Protein AF-A0A562LMH5-F1 (afdb_monomer_lite)

pLDDT: mean 91.57, std 7.4, range [56.12, 97.62]

Sequence (126 aa):
MFEGIKKRWAEARAIEANKEVVDVLQRFNRMDALDQQLVTRAFEAMTSEIPDSLSNSEKAEMAKGIMKAARAAFSTRGDNLMAHTSRVSAFGGALVSLYLECQTLPGEQAIRTVALIDDWKRRTVG

Structure (mmCIF, N/CA/C/O backbone):
data_AF-A0A562LMH5-F1
#
_entry.id   AF-A0A562LMH5-F1
#
loop_
_atom_site.group_PDB
_atom_site.id
_atom_site.type_symbol
_atom_site.label_atom_id
_atom_site.label_alt_id
_atom_site.label_comp_id
_atom_site.label_asym_id
_atom_site.label_entity_id
_atom_site.label_seq_id
_atom_site.pdbx_PDB_ins_code
_atom_site.Cartn_x
_atom_site.Cartn_y
_atom_site.Cartn_z
_atom_site.occupancy
_atom_site.B_iso_or_equiv
_atom_site.auth_seq_id
_atom_site.auth_comp_id
_atom_site.auth_asym_id
_atom_site.auth_atom_id
_atom_site.pdbx_PDB_model_num
ATOM 1 N N . MET A 1 1 ? 21.154 -9.916 -22.399 1.00 57.94 1 MET A N 1
ATOM 2 C CA . MET A 1 1 ? 20.877 -11.016 -21.441 1.00 57.94 1 MET A CA 1
ATOM 3 C C . MET A 1 1 ? 20.376 -10.504 -20.084 1.00 57.94 1 MET A C 1
ATOM 5 O O . MET A 1 1 ? 19.395 -11.037 -19.586 1.00 57.94 1 MET A O 1
ATOM 9 N N . PHE A 1 2 ? 20.962 -9.437 -19.522 1.00 62.69 2 PHE A N 1
ATOM 10 C CA . PHE A 1 2 ? 20.542 -8.848 -18.236 1.00 62.69 2 PHE A CA 1
ATOM 11 C C . PHE A 1 2 ? 19.128 -8.237 -18.216 1.00 62.69 2 PHE A C 1
ATOM 13 O O . PHE A 1 2 ? 18.443 -8.339 -17.202 1.00 62.69 2 PHE A O 1
ATOM 20 N N . GLU A 1 3 ? 18.651 -7.653 -19.319 1.00 68.69 3 GLU A N 1
ATOM 21 C CA . GLU A 1 3 ? 17.308 -7.045 -19.355 1.00 68.69 3 GLU A CA 1
ATOM 22 C C . GLU A 1 3 ? 16.170 -8.063 -19.241 1.00 68.69 3 GLU A C 1
ATOM 24 O O . GLU A 1 3 ? 15.191 -7.818 -18.542 1.00 68.69 3 GLU A O 1
ATOM 29 N N . GLY A 1 4 ? 16.320 -9.243 -19.850 1.00 75.00 4 GLY A N 1
ATOM 30 C CA . GLY A 1 4 ? 15.328 -10.315 -19.738 1.00 75.00 4 GLY A CA 1
ATOM 31 C C . GLY A 1 4 ? 15.189 -10.837 -18.305 1.00 75.00 4 GLY A C 1
ATOM 32 O O . GLY A 1 4 ? 14.086 -11.149 -17.869 1.00 75.00 4 GLY A O 1
ATOM 33 N N . ILE A 1 5 ? 16.290 -10.876 -17.548 1.00 79.88 5 ILE A N 1
ATOM 34 C CA . ILE A 1 5 ? 16.285 -11.277 -16.134 1.00 79.88 5 ILE A CA 1
ATOM 35 C C . ILE A 1 5 ? 15.619 -10.195 -15.279 1.00 79.88 5 ILE A C 1
ATOM 37 O O . ILE A 1 5 ? 14.737 -10.515 -14.486 1.00 79.88 5 ILE A O 1
ATOM 41 N N . LYS A 1 6 ? 15.970 -8.917 -15.485 1.00 80.12 6 LYS A N 1
ATOM 42 C CA . LYS A 1 6 ? 15.346 -7.785 -14.776 1.00 80.12 6 LYS A CA 1
ATOM 43 C C . LYS A 1 6 ? 13.840 -7.711 -15.026 1.00 80.12 6 LYS A C 1
ATOM 45 O O . LYS A 1 6 ? 13.078 -7.561 -14.079 1.00 80.12 6 LYS A O 1
ATOM 50 N N . LYS A 1 7 ? 13.407 -7.890 -16.277 1.00 83.06 7 LYS A N 1
ATOM 51 C CA . LYS A 1 7 ? 11.986 -7.907 -16.647 1.00 83.06 7 LYS A CA 1
ATOM 52 C C . LYS A 1 7 ? 11.235 -9.061 -15.979 1.00 83.06 7 LYS A C 1
ATOM 54 O O . LYS A 1 7 ? 10.163 -8.851 -15.430 1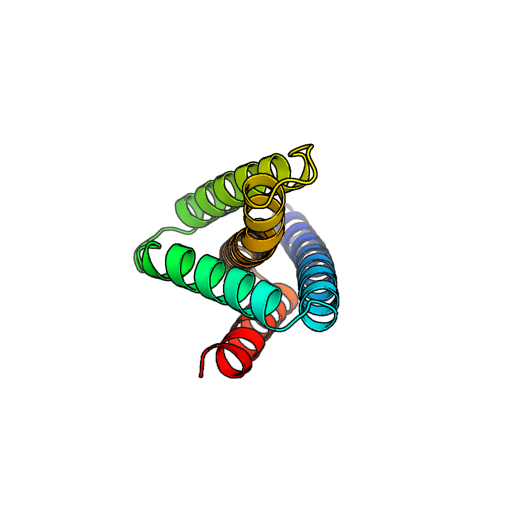.00 83.06 7 LYS A O 1
ATOM 59 N N . ARG A 1 8 ? 11.806 -10.272 -15.981 1.00 86.81 8 ARG A N 1
ATOM 60 C CA . ARG A 1 8 ? 11.199 -11.438 -15.313 1.00 86.81 8 ARG A CA 1
ATOM 61 C C . ARG A 1 8 ? 11.122 -11.270 -13.799 1.00 86.81 8 ARG A C 1
ATOM 63 O O . ARG A 1 8 ? 10.139 -11.690 -13.203 1.00 86.81 8 ARG A O 1
ATOM 70 N N . TRP A 1 9 ? 12.142 -10.668 -13.191 1.00 90.81 9 TRP A N 1
ATOM 71 C CA . TRP A 1 9 ? 12.139 -10.361 -11.764 1.00 90.81 9 TRP A CA 1
ATOM 72 C C . TRP A 1 9 ? 11.063 -9.328 -11.412 1.00 90.81 9 TRP A C 1
ATOM 74 O O . TRP A 1 9 ? 10.290 -9.561 -10.488 1.00 90.81 9 TRP A O 1
ATOM 84 N N . ALA A 1 10 ? 10.968 -8.239 -12.181 1.00 90.00 10 ALA A N 1
ATOM 85 C CA . ALA A 1 10 ? 9.962 -7.200 -11.968 1.00 90.00 10 ALA A CA 1
ATOM 86 C C . ALA A 1 10 ? 8.537 -7.760 -12.082 1.00 90.00 10 ALA A C 1
ATOM 88 O O . ALA A 1 10 ? 7.705 -7.503 -11.217 1.00 90.00 10 ALA A O 1
ATOM 89 N N . GLU A 1 11 ? 8.286 -8.600 -13.089 1.00 91.69 11 GLU A N 1
ATOM 90 C CA . GLU A 1 11 ? 6.994 -9.265 -13.262 1.00 91.69 11 GLU A CA 1
ATOM 91 C C . GLU A 1 11 ? 6.677 -10.207 -12.089 1.00 91.69 11 GLU A C 1
ATOM 93 O O . GLU A 1 11 ? 5.578 -10.175 -11.539 1.00 91.69 11 GLU A O 1
ATOM 98 N N . ALA A 1 12 ? 7.648 -11.014 -11.645 1.00 93.50 12 ALA A N 1
ATOM 99 C CA . ALA A 1 12 ? 7.465 -11.900 -10.496 1.00 93.50 12 ALA A CA 1
ATOM 100 C C . ALA A 1 12 ? 7.152 -11.120 -9.209 1.00 93.50 12 ALA A C 1
ATOM 102 O O . ALA A 1 12 ? 6.246 -11.507 -8.468 1.00 93.50 12 ALA A O 1
ATOM 103 N N . ARG A 1 13 ? 7.850 -10.001 -8.969 1.00 95.38 13 ARG A N 1
ATOM 104 C CA . ARG A 1 13 ? 7.578 -9.129 -7.821 1.00 95.38 13 ARG A CA 1
ATOM 105 C C . ARG A 1 13 ? 6.197 -8.481 -7.920 1.00 95.38 13 ARG A C 1
ATOM 107 O O . ARG A 1 13 ? 5.485 -8.443 -6.924 1.00 95.38 13 ARG A O 1
ATOM 114 N N . ALA A 1 14 ? 5.778 -8.044 -9.106 1.00 93.69 14 ALA A N 1
ATOM 115 C CA . ALA A 1 14 ? 4.447 -7.478 -9.316 1.00 93.69 14 ALA A CA 1
ATOM 116 C C . ALA A 1 14 ? 3.320 -8.498 -9.058 1.00 93.69 14 ALA A C 1
ATOM 118 O O . ALA A 1 14 ? 2.280 -8.148 -8.500 1.00 93.69 14 ALA A O 1
ATOM 119 N N . ILE A 1 15 ? 3.524 -9.771 -9.413 1.00 95.31 15 ILE A N 1
ATOM 120 C CA . ILE A 1 15 ? 2.585 -10.859 -9.089 1.00 95.31 15 ILE A CA 1
ATOM 121 C C . ILE A 1 15 ? 2.478 -11.058 -7.573 1.00 95.31 15 ILE A C 1
ATOM 123 O O . ILE A 1 15 ? 1.383 -11.264 -7.052 1.00 95.31 15 ILE A O 1
ATOM 127 N N . GLU A 1 16 ? 3.599 -11.023 -6.859 1.00 96.62 16 GLU A N 1
ATOM 128 C CA . GLU A 1 16 ? 3.610 -11.143 -5.401 1.00 96.62 16 GLU A CA 1
ATOM 129 C C . GLU A 1 16 ? 2.931 -9.942 -4.731 1.00 96.62 16 GLU A C 1
ATOM 131 O O . GLU A 1 16 ? 2.023 -10.138 -3.925 1.00 96.62 16 GLU A O 1
ATOM 136 N N . ALA A 1 17 ? 3.271 -8.719 -5.146 1.00 95.50 17 ALA A N 1
ATOM 137 C CA . ALA A 1 17 ? 2.641 -7.499 -4.655 1.00 95.50 17 ALA A CA 1
ATOM 138 C C . ALA A 1 17 ? 1.120 -7.525 -4.865 1.00 95.50 17 ALA A C 1
ATOM 140 O O . ALA A 1 17 ? 0.365 -7.152 -3.972 1.00 95.50 17 ALA A O 1
ATOM 141 N N . ASN A 1 18 ? 0.644 -8.048 -6.000 1.00 96.50 18 ASN A N 1
ATOM 142 C CA . ASN A 1 18 ? -0.787 -8.225 -6.231 1.00 96.50 18 ASN A CA 1
ATOM 143 C C . ASN A 1 18 ? -1.447 -9.154 -5.204 1.00 96.50 18 ASN A C 1
ATOM 145 O O . ASN A 1 18 ? -2.522 -8.838 -4.699 1.00 96.50 18 ASN A O 1
ATOM 149 N N . LYS A 1 19 ? -0.807 -10.282 -4.873 1.00 97.56 19 LYS A N 1
ATOM 150 C CA . LYS A 1 19 ? -1.317 -11.205 -3.849 1.00 97.56 19 LYS A CA 1
ATOM 151 C C . LYS A 1 19 ? -1.379 -10.533 -2.481 1.00 97.56 19 LYS A C 1
ATOM 153 O O . LYS A 1 19 ? -2.368 -10.708 -1.777 1.00 97.56 19 LYS A O 1
ATOM 158 N N . GLU A 1 20 ? -0.357 -9.754 -2.131 1.00 97.25 20 GLU A N 1
ATOM 159 C CA . GLU A 1 20 ? -0.322 -8.984 -0.883 1.00 97.25 20 GLU A CA 1
ATOM 160 C C . GLU A 1 20 ? -1.448 -7.941 -0.834 1.00 97.25 20 GLU A C 1
ATOM 162 O O . GLU A 1 20 ? -2.169 -7.874 0.158 1.00 97.25 20 GLU A O 1
ATOM 167 N N . VAL A 1 21 ? -1.666 -7.188 -1.920 1.00 97.62 21 VAL A N 1
ATOM 168 C CA . VAL A 1 21 ? -2.786 -6.237 -2.024 1.00 97.62 21 VAL A CA 1
ATOM 169 C C . VAL A 1 21 ? -4.117 -6.957 -1.843 1.00 97.62 21 VAL A C 1
ATOM 171 O O . VAL A 1 21 ? -4.942 -6.528 -1.041 1.00 97.62 21 VAL A O 1
ATOM 174 N N . VAL A 1 22 ? -4.332 -8.069 -2.547 1.00 97.62 22 VAL A N 1
ATOM 175 C CA . VAL A 1 22 ? -5.577 -8.838 -2.444 1.00 97.62 22 VAL A CA 1
ATOM 176 C C . VAL A 1 22 ? -5.805 -9.347 -1.019 1.00 97.62 22 VAL A C 1
ATOM 178 O O . VAL A 1 22 ? -6.923 -9.224 -0.523 1.00 97.62 22 VAL A O 1
ATOM 181 N N . ASP A 1 23 ? -4.782 -9.867 -0.335 1.00 97.12 23 ASP A N 1
ATOM 182 C CA . ASP A 1 23 ? -4.902 -10.301 1.066 1.00 97.12 23 ASP A CA 1
ATOM 183 C C . ASP A 1 23 ? -5.264 -9.129 1.991 1.00 97.12 23 ASP A C 1
ATOM 185 O O . ASP A 1 23 ? -6.192 -9.235 2.798 1.00 97.12 23 ASP A O 1
ATOM 189 N N . VAL A 1 24 ? -4.603 -7.977 1.837 1.00 96.38 24 VAL A N 1
ATOM 190 C CA . VAL A 1 24 ? -4.916 -6.776 2.627 1.00 96.38 24 VAL A CA 1
ATOM 191 C C . VAL A 1 24 ? -6.357 -6.319 2.394 1.00 96.38 24 VAL A C 1
ATOM 193 O O . VAL A 1 24 ? -7.085 -6.091 3.361 1.00 96.38 24 VAL A O 1
ATOM 196 N N . LEU A 1 25 ? -6.811 -6.253 1.139 1.00 96.25 25 LEU A N 1
ATOM 197 C CA . LEU A 1 25 ? -8.182 -5.855 0.806 1.00 96.25 25 LEU A CA 1
ATOM 198 C C . LEU A 1 25 ? -9.224 -6.867 1.306 1.00 96.25 25 LEU A C 1
ATOM 200 O O . LEU A 1 25 ? -10.295 -6.481 1.774 1.00 96.25 25 LEU A O 1
ATOM 204 N N . GLN A 1 26 ? -8.924 -8.167 1.264 1.00 96.94 26 GLN A N 1
ATOM 205 C CA . GLN A 1 26 ? -9.798 -9.193 1.838 1.00 96.94 26 GLN A CA 1
ATOM 206 C C . GLN A 1 26 ? -9.928 -9.057 3.355 1.00 96.94 26 GLN A C 1
ATOM 208 O O . GLN A 1 26 ? -11.022 -9.245 3.887 1.00 96.94 26 GLN A O 1
ATOM 213 N N . ARG A 1 27 ? -8.837 -8.732 4.058 1.00 95.75 27 ARG A N 1
ATOM 214 C CA . ARG A 1 27 ? -8.870 -8.468 5.503 1.00 95.75 27 ARG A CA 1
ATOM 215 C C . ARG A 1 27 ? -9.651 -7.200 5.814 1.00 95.75 27 ARG A C 1
ATOM 217 O O . ARG A 1 27 ? -10.510 -7.248 6.685 1.00 95.75 27 ARG A O 1
ATOM 224 N N . PHE A 1 28 ? -9.420 -6.125 5.062 1.00 95.19 28 PHE A N 1
ATOM 225 C CA . PHE A 1 28 ? -10.180 -4.877 5.157 1.00 95.19 28 PHE A CA 1
ATOM 226 C C . PHE A 1 28 ? -11.693 -5.118 5.045 1.00 95.19 28 PHE A C 1
ATOM 228 O O . PHE A 1 28 ? -12.448 -4.699 5.913 1.00 95.19 28 PHE A O 1
ATOM 235 N N . ASN A 1 29 ? -12.141 -5.891 4.052 1.00 94.75 29 ASN A N 1
ATOM 236 C CA . ASN A 1 29 ? -13.568 -6.180 3.858 1.00 94.75 29 ASN A CA 1
ATOM 237 C C . ASN A 1 29 ? -14.207 -7.010 4.990 1.00 94.75 29 ASN A C 1
ATOM 239 O O . ASN A 1 29 ? -15.429 -7.114 5.055 1.00 94.75 29 ASN A O 1
ATOM 243 N N . ARG A 1 30 ? -13.401 -7.639 5.855 1.00 96.12 30 ARG A N 1
ATOM 244 C CA . ARG A 1 30 ? -13.866 -8.391 7.033 1.00 96.12 30 ARG A CA 1
ATOM 245 C C . ARG A 1 30 ? -13.826 -7.565 8.321 1.00 96.12 30 ARG A C 1
ATOM 247 O O . ARG A 1 30 ? -14.300 -8.053 9.343 1.00 96.12 30 ARG A O 1
ATOM 254 N N . MET A 1 31 ? -13.236 -6.372 8.290 1.00 95.62 31 MET A N 1
ATOM 255 C CA . MET A 1 31 ? -13.197 -5.457 9.430 1.00 95.62 31 MET A CA 1
ATOM 256 C C . MET A 1 31 ? -14.559 -4.802 9.647 1.00 95.62 31 MET A C 1
ATOM 258 O O . MET A 1 31 ? -15.351 -4.675 8.708 1.00 95.62 31 MET A O 1
ATOM 262 N N . ASP A 1 32 ? -14.814 -4.356 10.876 1.00 96.75 32 ASP A N 1
ATOM 263 C CA . ASP A 1 32 ? -15.962 -3.500 11.155 1.00 96.75 32 ASP A CA 1
ATOM 264 C C . ASP A 1 32 ? -15.799 -2.103 10.526 1.00 96.75 3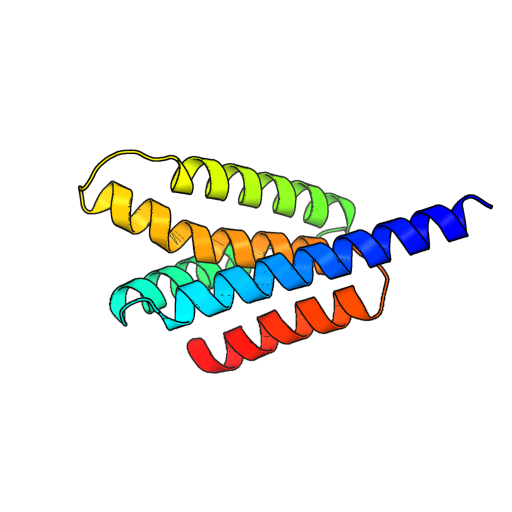2 ASP A C 1
ATOM 266 O O . ASP A 1 32 ? -14.736 -1.732 10.023 1.00 96.75 32 ASP A O 1
ATOM 270 N N . ALA A 1 33 ? -16.877 -1.319 10.527 1.00 94.88 33 ALA A N 1
ATOM 271 C CA . ALA A 1 33 ? -16.899 -0.014 9.873 1.00 94.88 33 ALA A CA 1
ATOM 272 C C . ALA A 1 33 ? -15.894 0.991 10.469 1.00 94.88 33 ALA A C 1
ATOM 274 O O . ALA A 1 33 ? -15.379 1.838 9.738 1.00 94.88 33 ALA A O 1
ATOM 275 N N . LEU A 1 34 ? -15.611 0.916 11.774 1.00 94.75 34 LEU A N 1
ATOM 276 C CA . LEU A 1 34 ? -14.673 1.824 12.431 1.00 94.75 34 LEU A CA 1
ATOM 277 C C . LEU A 1 34 ? -13.238 1.481 12.031 1.00 94.75 34 LEU A C 1
ATOM 279 O O . LEU A 1 34 ? -12.470 2.370 11.662 1.00 94.75 34 LEU A O 1
ATOM 283 N N . ASP A 1 35 ? -12.904 0.196 12.020 1.00 96.38 35 ASP A N 1
ATOM 284 C CA . ASP A 1 35 ? -11.605 -0.285 11.566 1.00 96.38 35 ASP A CA 1
ATOM 285 C C . ASP A 1 35 ? -11.383 0.015 10.077 1.00 96.38 35 ASP A C 1
ATOM 287 O O . ASP A 1 35 ? -10.316 0.500 9.696 1.00 96.38 35 ASP A O 1
ATOM 291 N N . GLN A 1 36 ? -12.405 -0.161 9.234 1.00 96.06 36 GLN A N 1
ATOM 292 C CA . GLN A 1 36 ? -12.335 0.245 7.828 1.00 96.06 36 GLN A CA 1
ATOM 293 C C . GLN A 1 36 ? -12.045 1.747 7.682 1.00 96.06 36 GLN A C 1
ATOM 295 O O . GLN A 1 36 ? -11.169 2.131 6.906 1.00 96.06 36 GLN A O 1
ATOM 300 N N . GLN A 1 37 ? -12.709 2.607 8.462 1.00 94.75 37 GLN A N 1
ATOM 301 C CA . GLN A 1 37 ? -12.426 4.047 8.452 1.00 94.75 37 GLN A CA 1
ATOM 302 C C . GLN A 1 37 ? -10.992 4.371 8.886 1.00 94.75 37 GLN A C 1
ATOM 304 O O . GLN A 1 37 ? -10.373 5.266 8.307 1.00 94.75 37 GLN A O 1
ATOM 309 N N . LEU A 1 38 ? -10.445 3.658 9.876 1.00 94.94 38 LEU A N 1
ATOM 310 C CA . LEU A 1 38 ? -9.055 3.832 10.305 1.00 94.94 38 LEU A CA 1
ATOM 311 C C . LEU A 1 38 ? -8.071 3.487 9.184 1.00 94.94 38 LEU A C 1
ATOM 313 O O . LEU A 1 38 ? -7.151 4.264 8.923 1.00 94.94 38 LEU A O 1
ATOM 317 N N . VAL A 1 39 ? -8.288 2.366 8.488 1.00 96.69 39 VAL A N 1
ATOM 318 C CA . VAL A 1 39 ? -7.468 1.965 7.334 1.00 96.69 39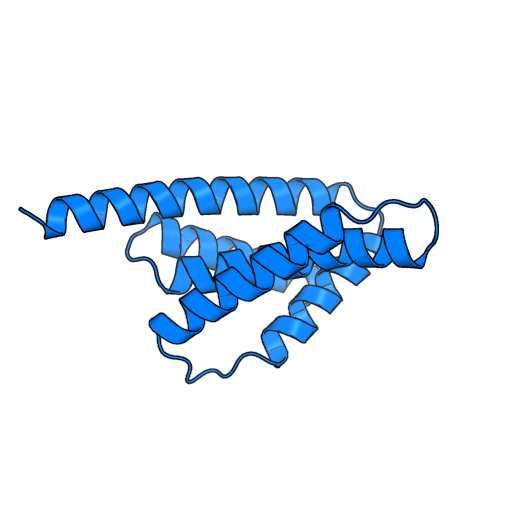 VAL A CA 1
ATOM 319 C C . VAL A 1 39 ? -7.516 3.025 6.238 1.00 96.69 39 VAL A C 1
ATOM 321 O O . VAL A 1 39 ? -6.464 3.457 5.761 1.00 96.69 39 VAL A O 1
ATOM 324 N N . THR A 1 40 ? -8.718 3.468 5.864 1.00 95.62 40 THR A N 1
ATOM 325 C CA . THR A 1 40 ? -8.914 4.466 4.807 1.00 95.62 40 THR A CA 1
ATOM 326 C C . THR A 1 40 ? -8.232 5.787 5.156 1.00 95.62 40 THR A C 1
ATOM 328 O O . THR A 1 40 ? -7.445 6.289 4.360 1.00 95.62 40 THR A O 1
ATOM 331 N N . ARG A 1 41 ? -8.426 6.307 6.375 1.00 94.38 41 ARG A N 1
ATOM 332 C CA . ARG A 1 41 ? -7.783 7.557 6.814 1.00 94.38 41 ARG A CA 1
ATOM 333 C C . ARG A 1 41 ? -6.265 7.453 6.872 1.00 94.38 41 ARG A C 1
ATOM 335 O O . ARG A 1 41 ? -5.577 8.399 6.503 1.00 94.38 41 ARG A O 1
ATOM 342 N N . ALA A 1 42 ? -5.733 6.321 7.333 1.00 94.25 42 ALA A N 1
ATOM 343 C CA . ALA A 1 42 ? -4.291 6.095 7.352 1.00 94.25 42 ALA A CA 1
ATOM 344 C C . ALA A 1 42 ? -3.713 6.098 5.929 1.00 94.25 42 ALA A C 1
ATOM 346 O O . ALA A 1 42 ? -2.671 6.705 5.691 1.00 94.25 42 ALA A O 1
ATOM 347 N N . PHE A 1 43 ? -4.412 5.466 4.981 1.00 95.31 43 PHE A N 1
ATOM 348 C CA . PHE A 1 43 ? -4.045 5.497 3.569 1.00 95.31 43 PHE A CA 1
ATOM 349 C C . PHE A 1 43 ? -4.082 6.927 3.008 1.00 95.31 43 PHE A C 1
ATOM 351 O O . PHE A 1 43 ? -3.102 7.381 2.421 1.00 95.31 43 PHE A O 1
ATOM 358 N N . GLU A 1 44 ? -5.174 7.665 3.215 1.00 93.88 44 GLU A N 1
ATOM 359 C CA . GLU A 1 44 ? -5.318 9.045 2.738 1.00 93.88 44 GLU A CA 1
ATOM 360 C C . GLU A 1 44 ? -4.238 9.968 3.292 1.00 93.88 44 GLU A C 1
ATOM 362 O O . GLU A 1 44 ? -3.566 10.634 2.509 1.00 93.88 44 GLU A O 1
ATOM 367 N N . ALA A 1 45 ? -4.026 9.957 4.611 1.00 92.12 45 ALA A N 1
ATOM 368 C CA . ALA A 1 45 ? -3.021 10.785 5.268 1.00 92.12 45 ALA A CA 1
ATOM 369 C C . ALA A 1 45 ? -1.633 10.532 4.671 1.00 92.12 45 ALA A C 1
ATOM 371 O O . ALA A 1 45 ? -0.988 11.459 4.185 1.00 92.12 45 ALA A O 1
ATOM 372 N N . MET A 1 46 ? -1.226 9.262 4.587 1.00 92.12 46 MET A N 1
ATOM 373 C CA . MET A 1 46 ? 0.065 8.903 4.005 1.00 92.12 46 MET A CA 1
ATOM 374 C C . MET A 1 46 ? 0.155 9.290 2.529 1.00 92.12 46 MET A C 1
ATOM 376 O O . MET A 1 46 ? 1.176 9.823 2.123 1.00 92.12 46 MET A O 1
ATOM 380 N N . THR A 1 47 ? -0.890 9.079 1.720 1.00 90.62 47 THR A N 1
ATOM 381 C CA . THR A 1 47 ? -0.850 9.487 0.302 1.00 90.62 47 THR A CA 1
ATOM 382 C C . THR A 1 47 ? -0.840 10.997 0.093 1.00 90.62 47 THR A C 1
ATOM 384 O O . THR A 1 47 ? -0.218 11.451 -0.861 1.00 90.62 47 THR A O 1
ATOM 387 N N . SER A 1 48 ? -1.471 11.774 0.975 1.00 87.81 48 SER A N 1
ATOM 388 C CA . SER A 1 48 ? -1.482 13.240 0.900 1.00 87.81 48 SER A CA 1
ATOM 389 C C . SER A 1 48 ? -0.129 13.876 1.230 1.00 87.81 48 SER A C 1
ATOM 391 O O . SER A 1 48 ? 0.161 14.981 0.780 1.00 87.81 48 SER A O 1
ATOM 393 N N . GLU A 1 49 ? 0.708 13.168 1.990 1.00 86.25 49 GLU A N 1
ATOM 394 C CA . GLU A 1 49 ? 2.054 13.606 2.362 1.00 86.25 49 GLU A CA 1
ATOM 395 C C . GLU A 1 49 ? 3.120 13.208 1.327 1.00 86.25 49 GLU A C 1
ATOM 397 O O . GLU A 1 49 ? 4.263 13.658 1.419 1.00 86.25 49 GLU A O 1
ATOM 402 N N . ILE A 1 50 ? 2.774 12.377 0.334 1.00 86.88 50 ILE A N 1
ATOM 403 C CA . ILE A 1 50 ? 3.702 11.933 -0.712 1.00 86.88 50 ILE A CA 1
ATOM 404 C C . ILE A 1 50 ? 3.804 13.011 -1.798 1.00 86.88 50 ILE A C 1
ATOM 406 O O . ILE A 1 50 ? 2.805 13.304 -2.453 1.00 86.88 50 ILE A O 1
ATOM 410 N N . PRO A 1 51 ? 5.001 13.566 -2.070 1.00 86.56 51 PRO A N 1
ATOM 411 C CA . PRO A 1 51 ? 5.177 14.516 -3.161 1.00 86.56 51 PRO A CA 1
ATOM 412 C C . PRO A 1 51 ? 4.949 13.868 -4.534 1.00 86.56 51 PRO A C 1
ATOM 414 O O . PRO A 1 51 ? 5.494 12.804 -4.833 1.00 86.56 51 PRO A O 1
ATOM 417 N N . ASP A 1 52 ? 4.238 14.558 -5.426 1.00 81.06 52 ASP A N 1
ATOM 418 C CA . ASP A 1 52 ? 4.020 14.082 -6.802 1.00 81.06 52 ASP A CA 1
ATOM 419 C C . ASP A 1 52 ? 5.328 13.969 -7.610 1.00 81.06 52 ASP A C 1
ATOM 421 O O . ASP A 1 52 ? 5.430 13.183 -8.552 1.00 81.06 52 ASP A O 1
ATOM 425 N N . SER A 1 53 ? 6.354 14.738 -7.229 1.00 87.56 53 SER A N 1
ATOM 426 C CA . SER A 1 53 ? 7.636 14.851 -7.934 1.00 87.56 53 SER A CA 1
ATOM 427 C C . SER A 1 53 ? 8.684 13.802 -7.547 1.00 87.56 53 SER A C 1
ATOM 429 O O . SER A 1 53 ? 9.844 13.952 -7.933 1.00 87.56 53 SER A O 1
ATOM 431 N N . LEU A 1 54 ? 8.333 12.776 -6.764 1.00 90.19 54 LEU A N 1
ATOM 432 C CA . LEU A 1 54 ? 9.304 11.761 -6.344 1.00 90.19 54 LEU A CA 1
ATOM 433 C C . LEU A 1 54 ? 9.833 10.953 -7.536 1.00 90.19 54 LEU A C 1
ATOM 435 O O . LEU A 1 54 ? 9.067 10.400 -8.333 1.00 90.19 54 LEU A O 1
ATOM 439 N N . SER A 1 55 ? 11.154 10.799 -7.599 1.00 93.38 55 SER A N 1
ATOM 440 C CA . SER A 1 55 ? 11.807 9.851 -8.499 1.00 93.38 55 SER A CA 1
ATOM 441 C C . SER A 1 55 ? 11.467 8.402 -8.130 1.00 93.38 55 SER A C 1
ATOM 443 O O . SER A 1 55 ? 11.121 8.088 -6.989 1.00 93.38 55 SER A O 1
ATOM 445 N N . ASN A 1 56 ? 11.632 7.472 -9.076 1.00 91.06 56 ASN A N 1
ATOM 446 C CA . ASN A 1 56 ? 11.387 6.048 -8.813 1.00 91.06 56 ASN A CA 1
ATOM 447 C C . ASN A 1 56 ? 12.256 5.500 -7.667 1.00 91.06 56 ASN A C 1
ATOM 449 O O . ASN A 1 56 ? 11.789 4.667 -6.896 1.00 91.06 56 ASN A O 1
ATOM 453 N N . SER A 1 57 ? 13.498 5.973 -7.520 1.00 91.12 57 SER A N 1
ATOM 454 C CA . SER A 1 57 ? 14.361 5.581 -6.398 1.00 91.12 57 SER A CA 1
ATOM 455 C C . SER A 1 57 ? 13.818 6.055 -5.052 1.00 91.12 57 SER A C 1
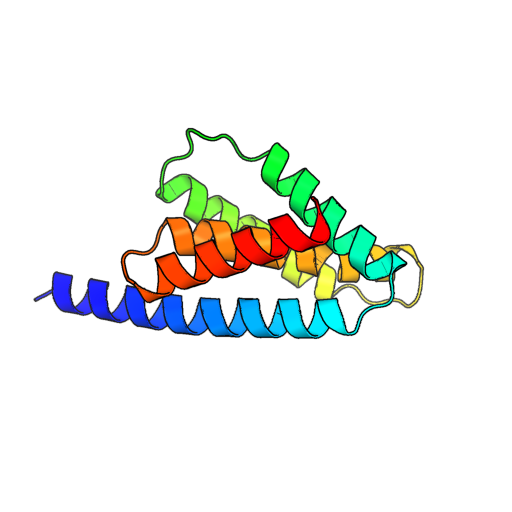ATOM 457 O O . SER A 1 57 ? 13.826 5.289 -4.091 1.00 91.12 57 SER A O 1
ATOM 459 N N . GLU A 1 58 ? 13.304 7.283 -4.978 1.00 93.62 58 GLU A N 1
ATOM 460 C CA . GLU A 1 58 ? 12.730 7.822 -3.740 1.00 93.62 58 GLU A CA 1
ATOM 461 C C . GLU A 1 58 ? 11.419 7.119 -3.381 1.00 93.62 58 GLU A C 1
ATOM 463 O O . GLU A 1 58 ? 11.213 6.772 -2.219 1.00 93.62 58 GLU A O 1
ATOM 468 N N . LYS A 1 59 ? 10.569 6.823 -4.375 1.00 93.06 59 LYS A N 1
ATOM 469 C CA . LYS A 1 59 ? 9.354 6.018 -4.175 1.00 93.06 59 LYS A CA 1
ATOM 470 C C . LYS A 1 59 ? 9.675 4.633 -3.616 1.00 93.06 59 LYS A C 1
ATOM 472 O O . LYS A 1 59 ? 9.009 4.192 -2.685 1.00 93.06 59 LYS A O 1
ATOM 477 N N . ALA A 1 60 ? 10.702 3.965 -4.143 1.00 91.56 60 ALA A N 1
ATOM 478 C CA . ALA A 1 60 ? 11.114 2.643 -3.672 1.00 91.56 60 ALA A CA 1
ATOM 479 C C . ALA A 1 60 ? 11.642 2.673 -2.224 1.00 91.56 60 ALA A C 1
ATOM 481 O O . ALA A 1 60 ? 11.261 1.830 -1.406 1.00 91.56 60 ALA A O 1
ATOM 482 N N . GLU A 1 61 ? 12.478 3.656 -1.875 1.00 94.50 61 GLU A N 1
ATOM 483 C CA . GLU A 1 61 ? 12.970 3.821 -0.499 1.00 94.50 61 GLU A CA 1
ATOM 484 C C . GLU A 1 61 ? 11.836 4.166 0.477 1.00 94.50 61 GLU A C 1
ATOM 486 O O . GLU A 1 61 ? 11.742 3.581 1.561 1.00 94.50 61 GLU A O 1
ATOM 491 N N . MET A 1 62 ? 10.915 5.044 0.075 1.00 93.50 62 MET A N 1
ATOM 492 C CA . MET A 1 62 ? 9.739 5.386 0.871 1.00 93.50 62 MET A CA 1
ATOM 493 C C . MET A 1 62 ? 8.821 4.176 1.076 1.00 93.50 62 MET A C 1
ATOM 495 O O . MET A 1 62 ? 8.446 3.883 2.212 1.00 93.50 62 MET A O 1
ATOM 499 N N . ALA A 1 63 ? 8.523 3.419 0.014 1.00 94.25 63 ALA A N 1
ATOM 500 C CA . ALA A 1 63 ? 7.738 2.189 0.091 1.00 94.25 63 ALA A CA 1
ATOM 501 C C . ALA A 1 63 ? 8.327 1.217 1.122 1.00 94.25 63 ALA A C 1
ATOM 503 O O . ALA A 1 63 ? 7.608 0.697 1.981 1.00 94.25 63 ALA A O 1
ATOM 504 N N . LYS A 1 64 ? 9.648 1.021 1.097 1.00 94.56 64 LYS A N 1
ATOM 505 C CA . LYS A 1 64 ? 10.368 0.172 2.052 1.00 94.56 64 LYS A CA 1
ATOM 506 C C . LYS A 1 64 ? 10.275 0.698 3.487 1.00 94.56 64 LYS A C 1
ATOM 508 O O . LYS A 1 64 ? 10.057 -0.092 4.409 1.00 94.56 64 LYS A O 1
ATOM 513 N N . GLY A 1 65 ? 10.422 2.008 3.685 1.00 94.75 65 GLY A N 1
ATOM 514 C CA . GLY A 1 65 ? 10.273 2.660 4.989 1.00 94.75 65 GLY A CA 1
ATOM 515 C C . GLY A 1 65 ? 8.875 2.468 5.583 1.00 94.75 65 GLY A C 1
ATOM 516 O O . GLY A 1 65 ? 8.744 2.027 6.728 1.00 94.75 65 GLY A O 1
ATOM 517 N N . ILE A 1 66 ? 7.838 2.701 4.777 1.00 95.19 66 ILE A N 1
ATOM 518 C CA . ILE A 1 66 ? 6.436 2.528 5.173 1.00 95.19 66 ILE A CA 1
ATOM 519 C C . ILE A 1 66 ? 6.145 1.059 5.505 1.00 95.19 66 ILE A C 1
ATOM 521 O O . ILE A 1 66 ? 5.592 0.771 6.567 1.00 95.19 66 ILE A O 1
ATOM 525 N N . MET A 1 67 ? 6.579 0.109 4.666 1.00 95.12 67 MET A N 1
ATOM 526 C CA . MET A 1 67 ? 6.382 -1.321 4.940 1.00 95.12 67 MET A CA 1
ATOM 527 C C . MET A 1 67 ? 7.063 -1.749 6.242 1.00 95.12 67 MET A C 1
ATOM 529 O O . MET A 1 67 ? 6.515 -2.536 7.014 1.00 95.12 67 MET A O 1
ATOM 533 N N . LYS A 1 68 ? 8.261 -1.222 6.524 1.00 95.81 68 LYS A N 1
ATOM 534 C CA . LYS A 1 68 ? 8.968 -1.491 7.781 1.00 95.81 68 LYS A CA 1
ATOM 535 C C . LYS A 1 68 ? 8.170 -0.990 8.987 1.00 95.81 68 LYS A C 1
ATOM 537 O O . LYS A 1 68 ? 8.044 -1.727 9.965 1.00 95.81 68 LYS A O 1
ATOM 542 N N . ALA A 1 69 ? 7.616 0.220 8.912 1.00 92.94 69 ALA A N 1
ATOM 543 C CA . ALA A 1 69 ? 6.769 0.775 9.965 1.00 92.94 69 ALA A CA 1
ATOM 544 C C . ALA A 1 69 ? 5.480 -0.045 10.151 1.00 92.94 69 ALA A C 1
ATOM 546 O O . ALA A 1 69 ? 5.143 -0.401 11.280 1.00 92.94 69 ALA A O 1
ATOM 547 N N . ALA A 1 70 ? 4.817 -0.438 9.059 1.00 92.94 70 ALA A N 1
ATOM 548 C CA . ALA A 1 70 ? 3.623 -1.281 9.103 1.00 92.94 70 ALA A CA 1
ATOM 549 C C . ALA A 1 70 ? 3.902 -2.642 9.765 1.00 92.94 70 ALA A C 1
ATOM 551 O O . ALA A 1 70 ? 3.167 -3.070 10.651 1.00 92.94 70 ALA A O 1
ATOM 552 N N . ARG A 1 71 ? 5.016 -3.302 9.419 1.00 93.62 71 ARG A N 1
ATOM 553 C CA . ARG A 1 71 ? 5.436 -4.567 10.055 1.00 93.62 71 ARG A CA 1
ATOM 554 C C . ARG A 1 71 ? 5.701 -4.419 11.552 1.00 93.62 71 ARG A C 1
ATOM 556 O O . ARG A 1 71 ? 5.332 -5.305 12.326 1.00 93.62 71 ARG A O 1
ATOM 563 N N . ALA A 1 72 ? 6.326 -3.315 11.962 1.00 93.50 72 ALA A N 1
ATOM 564 C CA . ALA A 1 72 ? 6.531 -3.020 13.376 1.00 93.50 72 ALA A CA 1
ATOM 565 C C . ALA A 1 72 ? 5.186 -2.844 14.096 1.00 93.50 72 ALA A C 1
ATOM 567 O O . ALA A 1 72 ? 4.968 -3.461 15.136 1.00 93.50 72 ALA A O 1
ATOM 568 N N . ALA A 1 73 ? 4.257 -2.097 13.494 1.00 91.44 73 ALA A N 1
ATOM 569 C CA . ALA A 1 73 ? 2.916 -1.898 14.025 1.00 91.44 73 ALA A CA 1
ATOM 570 C C . ALA A 1 73 ? 2.141 -3.220 14.157 1.00 91.44 73 ALA A C 1
ATOM 572 O O . ALA A 1 73 ? 1.620 -3.495 15.236 1.00 91.44 73 ALA A O 1
ATOM 573 N N . PHE A 1 74 ? 2.163 -4.094 13.142 1.00 90.12 74 PHE A N 1
ATOM 574 C CA . PHE A 1 74 ? 1.567 -5.438 13.213 1.00 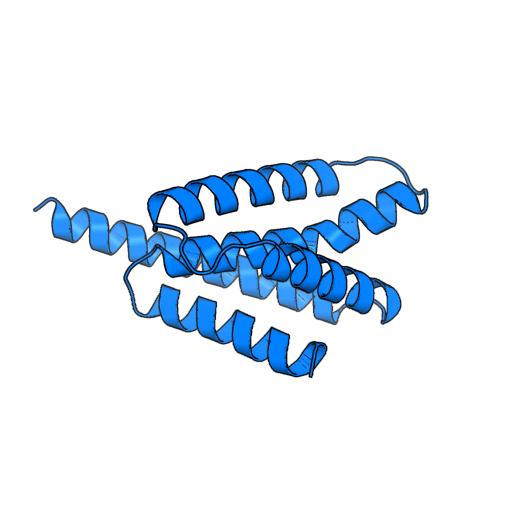90.12 74 PHE A CA 1
ATOM 575 C C . PHE A 1 74 ? 2.151 -6.308 14.333 1.00 90.12 74 PHE A C 1
ATOM 577 O O . PHE A 1 74 ? 1.453 -7.160 14.879 1.00 90.12 74 PHE A O 1
ATOM 584 N N . SER A 1 75 ? 3.415 -6.084 14.693 1.00 89.38 75 SER A N 1
ATOM 585 C CA . SER A 1 75 ? 4.106 -6.818 15.759 1.00 89.38 75 SER A CA 1
ATOM 586 C C . SER A 1 75 ? 3.853 -6.240 17.159 1.00 89.38 75 SER A C 1
ATOM 588 O O . SER A 1 75 ? 4.298 -6.823 18.151 1.00 89.38 75 SER A O 1
ATOM 590 N N . THR A 1 76 ? 3.150 -5.106 17.263 1.00 86.62 76 THR A N 1
ATOM 591 C CA . THR A 1 76 ? 2.821 -4.467 18.543 1.00 86.62 76 THR A CA 1
ATOM 592 C C . THR A 1 76 ? 1.921 -5.383 19.366 1.00 86.62 76 THR A C 1
ATOM 594 O O . THR A 1 76 ? 0.810 -5.729 18.958 1.00 86.62 76 THR A O 1
ATOM 597 N N . ARG A 1 77 ? 2.401 -5.773 20.551 1.00 79.25 77 ARG A N 1
ATOM 598 C CA . ARG A 1 77 ? 1.654 -6.595 21.511 1.00 79.25 77 ARG A CA 1
ATOM 599 C C . ARG A 1 77 ? 0.770 -5.723 22.401 1.00 79.25 77 ARG A C 1
ATOM 601 O O . ARG A 1 77 ? 1.148 -4.607 22.745 1.00 79.25 77 ARG A O 1
ATOM 608 N N . GLY A 1 78 ? -0.371 -6.269 22.812 1.00 76.88 78 GLY A N 1
ATOM 609 C CA . GLY A 1 78 ? -1.300 -5.635 23.746 1.00 76.88 78 GLY A CA 1
ATOM 610 C C . GLY A 1 78 ? -2.717 -5.521 23.191 1.00 76.88 78 GLY A C 1
ATOM 611 O O . GLY A 1 78 ? -2.908 -5.348 21.984 1.00 76.88 78 GLY A O 1
ATOM 612 N N . ASP A 1 79 ? -3.687 -5.584 24.100 1.00 83.44 79 ASP A N 1
ATOM 613 C CA . ASP A 1 79 ? -5.130 -5.562 23.807 1.00 83.44 79 ASP A CA 1
ATOM 614 C C . ASP A 1 79 ? -5.767 -4.203 24.139 1.00 83.44 79 ASP A C 1
ATOM 616 O O . ASP A 1 79 ? -6.978 -4.075 24.293 1.00 83.44 79 ASP A O 1
ATOM 620 N N . ASN A 1 80 ? -4.940 -3.163 24.278 1.00 91.06 80 ASN A N 1
ATOM 621 C CA . ASN A 1 80 ? -5.418 -1.800 24.478 1.00 91.06 80 ASN A CA 1
ATOM 622 C C . ASN A 1 80 ? -5.766 -1.127 23.141 1.00 91.06 80 ASN A C 1
ATOM 624 O O . ASN A 1 80 ? -5.279 -1.514 22.075 1.00 91.06 80 ASN A O 1
ATOM 628 N N . LEU A 1 81 ? -6.578 -0.069 23.222 1.00 88.25 81 LEU A N 1
ATOM 629 C CA . LEU A 1 81 ? -7.056 0.678 22.059 1.00 88.25 81 LEU A CA 1
ATOM 630 C C . LEU A 1 81 ? -5.912 1.206 21.179 1.00 88.25 81 LEU A C 1
ATOM 632 O O . LEU A 1 81 ? -6.009 1.149 19.961 1.00 88.25 81 LEU A O 1
ATOM 636 N N . MET A 1 82 ? -4.807 1.669 21.771 1.00 88.56 82 MET A N 1
ATOM 637 C CA . MET A 1 82 ? -3.667 2.200 21.009 1.00 88.56 82 MET A CA 1
ATOM 638 C C . MET A 1 82 ? -2.979 1.117 20.172 1.00 88.56 82 MET A C 1
ATOM 640 O O . MET A 1 82 ? -2.676 1.339 19.000 1.00 88.56 82 MET A O 1
ATOM 644 N N . ALA A 1 83 ? -2.767 -0.066 20.751 1.00 89.44 83 ALA A N 1
ATOM 645 C CA . ALA A 1 83 ? -2.199 -1.207 20.045 1.00 89.44 83 ALA A CA 1
ATOM 646 C C . ALA A 1 83 ? -3.135 -1.701 18.931 1.00 89.44 83 ALA A C 1
ATOM 648 O O . ALA A 1 83 ? -2.663 -2.021 17.841 1.00 89.44 83 ALA A O 1
ATOM 649 N N . HIS A 1 84 ? -4.451 -1.713 19.173 1.00 91.56 84 HIS A N 1
ATOM 650 C CA . HIS A 1 84 ? -5.452 -2.033 18.150 1.00 91.56 84 HIS A CA 1
ATOM 651 C C . HIS A 1 84 ? -5.411 -1.040 16.985 1.00 91.56 84 HIS A C 1
ATOM 653 O O . HIS A 1 84 ? -5.121 -1.439 15.859 1.00 91.56 84 HIS A O 1
ATOM 659 N N . THR A 1 85 ? -5.577 0.255 17.264 1.00 90.75 85 THR A N 1
ATOM 660 C CA . THR A 1 85 ? -5.552 1.317 16.249 1.00 90.75 85 THR A CA 1
ATOM 661 C C . THR A 1 85 ? -4.256 1.299 15.443 1.00 90.75 85 THR A C 1
ATOM 663 O O . THR A 1 85 ? -4.292 1.417 14.223 1.00 90.75 85 THR A O 1
ATOM 666 N N . SER A 1 86 ? -3.103 1.095 16.091 1.00 91.31 86 SER A N 1
ATOM 667 C CA . SER A 1 86 ? -1.813 1.000 15.397 1.00 91.31 86 SER A CA 1
ATOM 668 C C . SER A 1 86 ? -1.769 -0.174 14.411 1.00 91.31 86 SER A C 1
ATOM 670 O O . SER A 1 86 ? -1.357 0.010 13.263 1.00 91.31 86 SER A O 1
ATOM 672 N N . ARG A 1 87 ? -2.235 -1.365 14.817 1.00 92.81 87 ARG A N 1
ATOM 673 C CA . ARG A 1 87 ? -2.297 -2.550 13.944 1.00 92.81 87 ARG A CA 1
ATOM 674 C C . ARG A 1 87 ? -3.278 -2.369 12.790 1.00 92.81 87 ARG A C 1
ATOM 676 O O . ARG A 1 87 ? -2.971 -2.784 11.678 1.00 92.81 87 ARG A O 1
ATOM 683 N N . VAL A 1 88 ? -4.433 -1.755 13.035 1.00 93.50 88 VAL A N 1
ATOM 684 C CA . VAL A 1 88 ? -5.441 -1.518 11.993 1.00 93.50 88 VAL A CA 1
ATOM 685 C C . VAL A 1 88 ? -4.936 -0.485 10.982 1.00 93.50 88 VAL A C 1
ATOM 687 O O . VAL A 1 88 ? -4.884 -0.767 9.787 1.00 93.50 88 VAL A O 1
ATOM 690 N N . SER A 1 89 ? -4.433 0.666 11.433 1.00 92.62 89 SER A N 1
ATOM 691 C CA . SER A 1 89 ? -3.876 1.696 10.541 1.00 92.62 89 SER A CA 1
ATOM 692 C C . SER A 1 89 ? -2.689 1.200 9.704 1.00 92.62 89 SER A C 1
ATOM 694 O O . SER A 1 89 ? -2.449 1.700 8.603 1.00 92.62 89 SER A O 1
ATOM 696 N N . ALA A 1 90 ? -1.960 0.183 10.175 1.00 94.94 90 ALA A N 1
ATOM 697 C CA . ALA A 1 90 ? -0.858 -0.426 9.433 1.00 94.94 90 ALA A CA 1
ATOM 698 C C . ALA A 1 90 ? -1.294 -1.089 8.115 1.00 94.94 90 ALA A C 1
ATOM 700 O O . ALA A 1 90 ? -0.483 -1.166 7.192 1.00 94.94 90 ALA A O 1
ATOM 701 N N . PHE A 1 91 ? -2.558 -1.507 7.974 1.00 95.75 91 PHE A N 1
ATOM 702 C CA . PHE A 1 91 ? -3.083 -1.973 6.685 1.00 95.75 91 PHE A CA 1
ATOM 703 C C . PHE A 1 91 ? -3.126 -0.845 5.645 1.00 95.75 91 PHE A C 1
ATOM 705 O O . PHE A 1 91 ? -2.773 -1.078 4.490 1.00 95.75 91 PHE A O 1
ATOM 712 N N . GLY A 1 92 ? -3.468 0.382 6.056 1.00 95.44 92 GLY A N 1
ATOM 713 C CA . GLY A 1 92 ? -3.420 1.558 5.181 1.00 95.44 92 GLY A CA 1
ATOM 714 C C . GLY A 1 92 ? -1.994 1.838 4.710 1.00 95.44 92 GLY A C 1
ATOM 715 O O . GLY A 1 92 ? -1.749 1.979 3.514 1.00 95.44 92 GLY A O 1
ATOM 716 N N . GLY A 1 93 ? -1.024 1.789 5.628 1.00 95.75 93 GLY A N 1
ATOM 717 C CA . GLY A 1 93 ? 0.394 1.923 5.280 1.00 95.75 93 GLY A CA 1
ATOM 718 C C . GLY A 1 93 ? 0.910 0.808 4.366 1.00 95.75 93 GLY A C 1
ATOM 719 O O . GLY A 1 93 ? 1.641 1.079 3.414 1.00 95.75 93 GLY A O 1
ATOM 720 N N . ALA A 1 94 ? 0.495 -0.441 4.588 1.00 96.94 94 ALA A N 1
ATOM 721 C CA . ALA A 1 94 ? 0.847 -1.549 3.704 1.00 96.94 94 ALA A CA 1
ATOM 722 C C . ALA A 1 94 ? 0.345 -1.316 2.267 1.00 96.94 94 ALA A C 1
ATOM 724 O O . ALA A 1 94 ? 1.105 -1.523 1.322 1.00 96.94 94 ALA A O 1
ATOM 725 N N . LEU A 1 95 ? -0.886 -0.816 2.096 1.00 97.19 95 LEU A N 1
ATOM 726 C CA . LEU A 1 95 ? -1.424 -0.460 0.777 1.00 97.19 95 LEU A CA 1
ATOM 727 C C . LEU A 1 95 ? -0.632 0.673 0.113 1.00 97.19 95 LEU A C 1
ATOM 729 O O . LEU A 1 95 ? -0.310 0.558 -1.066 1.00 97.19 95 LEU A O 1
ATOM 733 N N . VAL A 1 96 ? -0.260 1.727 0.850 1.00 96.75 96 VAL A N 1
ATOM 734 C CA . VAL A 1 96 ? 0.567 2.824 0.305 1.00 96.75 96 VAL A CA 1
ATOM 735 C C . VAL A 1 96 ? 1.939 2.326 -0.136 1.00 96.75 96 VAL A C 1
ATOM 737 O O . VAL A 1 96 ? 2.415 2.680 -1.213 1.00 96.75 96 VAL A O 1
ATOM 740 N N . SER A 1 97 ? 2.566 1.472 0.669 1.00 97.25 97 SER A N 1
ATOM 741 C CA . SER A 1 97 ? 3.851 0.874 0.321 1.00 97.25 97 SER A CA 1
ATOM 742 C C . SER A 1 97 ? 3.770 0.060 -0.975 1.00 97.25 97 SER A C 1
ATOM 744 O O . SER A 1 97 ? 4.557 0.293 -1.892 1.00 97.25 97 SER A O 1
ATOM 746 N N . LEU A 1 98 ? 2.783 -0.836 -1.088 1.00 97.38 98 LEU A N 1
ATOM 747 C CA . LEU A 1 98 ? 2.582 -1.671 -2.276 1.00 97.38 98 LEU A CA 1
ATOM 748 C C . LEU A 1 98 ? 2.226 -0.838 -3.513 1.00 97.38 98 LEU A C 1
ATOM 750 O O . LEU A 1 98 ? 2.684 -1.144 -4.614 1.00 97.38 98 LEU A O 1
ATOM 754 N N . TYR A 1 99 ? 1.450 0.232 -3.329 1.00 96.25 99 TYR A N 1
ATOM 755 C CA . TYR A 1 99 ? 1.119 1.191 -4.379 1.00 96.25 99 TYR A CA 1
ATOM 756 C C . TYR A 1 99 ? 2.377 1.864 -4.936 1.00 96.25 99 TYR A C 1
ATOM 758 O O . TYR A 1 99 ? 2.634 1.790 -6.138 1.00 96.25 99 TYR A O 1
ATOM 766 N N . LEU A 1 100 ? 3.196 2.455 -4.061 1.00 95.81 100 LEU A N 1
ATOM 767 C CA . LEU A 1 100 ? 4.449 3.101 -4.448 1.00 95.81 100 LEU A CA 1
ATOM 768 C C . LEU A 1 100 ? 5.413 2.124 -5.110 1.00 95.81 100 LEU A C 1
ATOM 770 O O . LEU A 1 100 ? 5.982 2.444 -6.150 1.00 95.81 100 LEU A O 1
ATOM 774 N N . GLU A 1 101 ? 5.575 0.931 -4.542 1.00 95.75 101 GLU A N 1
ATOM 775 C CA . GLU A 1 101 ? 6.443 -0.093 -5.110 1.00 95.75 101 GLU A CA 1
ATOM 776 C C . GLU A 1 101 ? 6.006 -0.468 -6.529 1.00 95.75 101 GLU A C 1
ATOM 778 O O . GLU A 1 101 ? 6.825 -0.431 -7.449 1.00 95.75 101 GLU A O 1
ATOM 783 N N . CYS A 1 102 ? 4.717 -0.754 -6.737 1.00 95.69 102 CYS A N 1
ATOM 784 C CA . CYS A 1 102 ? 4.202 -1.129 -8.052 1.00 95.69 102 CYS A CA 1
ATOM 785 C C . CYS A 1 102 ? 4.328 0.001 -9.080 1.00 95.69 102 CYS A C 1
ATOM 787 O O . CYS A 1 102 ? 4.555 -0.288 -10.250 1.00 95.69 102 CYS A O 1
ATOM 789 N N . GLN A 1 103 ? 4.270 1.274 -8.674 1.00 94.81 103 GLN A N 1
ATOM 790 C CA . GLN A 1 103 ? 4.561 2.393 -9.581 1.00 94.81 103 GLN A CA 1
ATOM 791 C C . GLN A 1 103 ? 6.012 2.404 -10.089 1.00 94.81 103 GLN A C 1
ATOM 793 O O . GLN A 1 103 ? 6.288 2.987 -11.137 1.00 94.81 103 GLN A O 1
ATOM 798 N N . THR A 1 104 ? 6.948 1.785 -9.361 1.00 93.44 104 THR A N 1
ATOM 799 C CA . THR A 1 104 ? 8.363 1.708 -9.767 1.00 93.44 104 THR A CA 1
ATOM 800 C C . THR A 1 104 ? 8.679 0.496 -10.644 1.00 93.44 104 THR A C 1
ATOM 802 O O . THR A 1 104 ? 9.727 0.463 -11.297 1.00 93.44 104 THR A O 1
ATOM 805 N N . LEU A 1 105 ? 7.792 -0.504 -10.666 1.00 93.38 105 LEU A N 1
ATOM 806 C CA . LEU A 1 105 ? 7.993 -1.754 -11.389 1.00 93.38 105 LEU A CA 1
ATOM 807 C C . LEU A 1 105 ? 7.429 -1.660 -12.816 1.00 93.38 105 LEU A C 1
ATOM 809 O O . LEU A 1 105 ? 6.274 -1.281 -13.002 1.00 93.38 105 LEU A O 1
ATOM 813 N N . PRO A 1 106 ? 8.195 -2.054 -13.846 1.00 90.12 106 PRO A N 1
ATOM 814 C CA . PRO A 1 106 ? 7.645 -2.226 -15.183 1.00 90.12 106 PRO A CA 1
ATOM 815 C C . PRO A 1 106 ? 6.828 -3.523 -15.265 1.00 90.12 106 PRO A C 1
ATOM 817 O O . PRO A 1 106 ? 7.220 -4.539 -14.694 1.00 90.12 106 PRO A O 1
ATOM 820 N N . GLY A 1 107 ? 5.752 -3.521 -16.052 1.00 89.75 107 GLY A N 1
ATOM 821 C CA . GLY A 1 107 ? 4.984 -4.732 -16.359 1.00 89.75 107 GLY A CA 1
ATOM 822 C C . GLY A 1 107 ? 3.478 -4.533 -16.247 1.00 89.75 107 GLY A C 1
ATOM 823 O O . GLY A 1 107 ? 2.995 -3.637 -15.557 1.00 89.75 107 GLY A O 1
ATOM 824 N N . GLU A 1 108 ? 2.724 -5.383 -16.938 1.00 92.62 108 GLU A N 1
ATOM 825 C CA . GLU A 1 108 ? 1.261 -5.300 -16.955 1.00 92.62 108 GLU A CA 1
ATOM 826 C C . GLU A 1 108 ? 0.674 -5.587 -15.569 1.00 92.62 108 GLU A C 1
ATOM 828 O O . GLU A 1 108 ? -0.260 -4.915 -15.130 1.00 92.62 108 GLU A O 1
ATOM 833 N N . GLN A 1 109 ? 1.258 -6.539 -14.840 1.00 94.06 109 GLN A N 1
ATOM 834 C CA . GLN A 1 109 ? 0.780 -6.889 -13.512 1.00 94.06 109 GLN A CA 1
ATOM 835 C C . GLN A 1 109 ? 0.972 -5.755 -12.495 1.00 94.06 109 GLN A C 1
ATOM 837 O O . GLN A 1 109 ? 0.115 -5.562 -11.628 1.00 94.06 109 GLN A O 1
ATOM 842 N N . ALA A 1 110 ? 2.049 -4.976 -12.612 1.00 94.88 110 ALA A N 1
ATOM 843 C CA . ALA A 1 110 ? 2.281 -3.815 -11.755 1.00 94.88 110 ALA A CA 1
ATOM 844 C C . ALA A 1 110 ? 1.201 -2.748 -11.998 1.00 94.88 110 ALA A C 1
ATOM 846 O O . ALA A 1 110 ? 0.556 -2.300 -11.052 1.00 94.88 110 ALA A O 1
ATOM 847 N N . ILE A 1 111 ? 0.913 -2.446 -13.271 1.00 96.06 111 ILE A N 1
ATOM 848 C CA . ILE A 1 111 ? -0.147 -1.509 -13.682 1.00 96.06 111 ILE A CA 1
ATOM 849 C C . ILE A 1 111 ? -1.513 -1.958 -13.152 1.00 96.06 111 ILE A C 1
ATOM 851 O O . ILE A 1 111 ? -2.244 -1.165 -12.562 1.00 96.06 111 ILE A O 1
ATOM 855 N N . ARG A 1 112 ? -1.852 -3.242 -1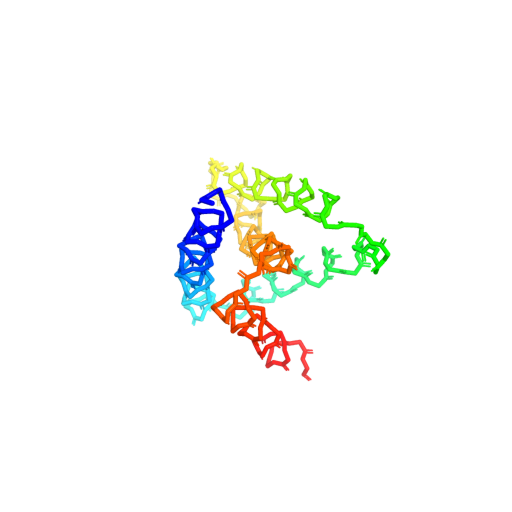3.313 1.00 95.12 112 ARG A N 1
ATOM 856 C CA . ARG A 1 112 ? -3.109 -3.810 -12.797 1.00 95.12 112 ARG A CA 1
ATOM 857 C C . ARG A 1 112 ? -3.208 -3.706 -11.276 1.00 95.12 112 ARG A C 1
ATOM 859 O O . ARG A 1 112 ? -4.293 -3.478 -10.752 1.00 95.12 112 ARG A O 1
ATOM 866 N N . THR A 1 113 ? -2.093 -3.868 -10.569 1.00 96.69 113 THR A N 1
ATOM 867 C CA . THR A 1 113 ? -2.055 -3.787 -9.103 1.00 96.69 113 THR A CA 1
ATOM 868 C C . THR A 1 113 ? -2.239 -2.354 -8.613 1.00 96.69 113 THR A C 1
ATOM 870 O O . THR A 1 113 ? -3.025 -2.135 -7.697 1.00 96.69 113 THR A O 1
ATOM 873 N N . VAL A 1 114 ? -1.611 -1.375 -9.272 1.00 96.88 114 VAL A N 1
ATOM 874 C CA . VAL A 1 114 ? -1.865 0.059 -9.037 1.00 96.88 114 VAL A CA 1
ATOM 875 C C . VAL A 1 114 ? -3.345 0.379 -9.267 1.00 96.88 114 VAL A C 1
ATOM 877 O O . VAL A 1 114 ? -4.006 0.895 -8.370 1.00 96.88 114 VAL A O 1
ATOM 880 N N . ALA A 1 115 ? -3.898 -0.034 -10.412 1.00 96.50 115 ALA A N 1
ATOM 881 C CA . ALA A 1 115 ? -5.299 0.208 -10.755 1.00 96.50 115 ALA A CA 1
ATOM 882 C C . ALA A 1 115 ? -6.287 -0.433 -9.764 1.00 96.50 115 ALA A C 1
ATOM 884 O O . ALA A 1 115 ? -7.346 0.133 -9.501 1.00 96.50 115 ALA A O 1
ATOM 885 N N . LEU A 1 116 ? -5.953 -1.598 -9.198 1.00 96.81 116 LEU A N 1
ATOM 886 C CA . LEU A 1 116 ? -6.755 -2.247 -8.158 1.00 96.81 116 LEU A CA 1
ATOM 887 C C . LEU A 1 116 ? -6.817 -1.402 -6.877 1.00 96.81 116 LEU A C 1
ATOM 889 O O . LEU A 1 116 ? -7.889 -1.270 -6.287 1.00 96.81 116 LEU A O 1
ATOM 893 N N . ILE A 1 117 ? -5.688 -0.826 -6.454 1.00 96.31 117 ILE A N 1
ATOM 894 C CA . ILE A 1 117 ? -5.634 0.051 -5.276 1.00 96.31 117 ILE A CA 1
ATOM 895 C C . ILE A 1 117 ? -6.400 1.351 -5.547 1.00 96.31 117 ILE A C 1
ATOM 897 O O . ILE A 1 117 ? -7.180 1.778 -4.697 1.00 96.31 117 ILE A O 1
ATOM 901 N N . ASP A 1 118 ? -6.243 1.945 -6.733 1.00 95.12 118 ASP A N 1
ATOM 902 C CA . ASP A 1 118 ? -6.993 3.145 -7.125 1.00 95.12 118 ASP A CA 1
ATOM 903 C C . ASP A 1 118 ? -8.504 2.895 -7.154 1.00 95.12 118 ASP A C 1
ATOM 905 O O . ASP A 1 118 ? -9.294 3.723 -6.697 1.00 95.12 118 ASP A O 1
ATOM 909 N N . ASP A 1 119 ? -8.930 1.742 -7.671 1.00 95.81 119 ASP A N 1
ATOM 910 C CA . ASP A 1 119 ? -10.340 1.378 -7.709 1.00 95.81 119 ASP A CA 1
ATOM 911 C C . ASP A 1 119 ? -10.918 1.141 -6.313 1.00 95.81 119 ASP A C 1
ATOM 913 O O . ASP A 1 119 ? -12.016 1.616 -6.021 1.00 95.81 119 ASP A O 1
ATOM 917 N N . TRP A 1 120 ? -10.166 0.472 -5.434 1.00 95.62 120 TRP A N 1
ATOM 918 C CA . TRP A 1 120 ? -10.530 0.360 -4.024 1.00 95.62 120 TRP A CA 1
ATOM 919 C C . TRP A 1 120 ? -10.677 1.745 -3.389 1.00 95.62 120 TRP A C 1
ATOM 921 O O . TRP A 1 120 ? -11.745 2.032 -2.854 1.00 95.62 120 TRP A O 1
ATOM 931 N N . LYS A 1 121 ? -9.674 2.625 -3.539 1.00 91.75 121 LYS A N 1
ATOM 932 C CA . LYS A 1 121 ? -9.690 3.999 -3.010 1.00 91.75 121 LYS A CA 1
ATOM 933 C C . LYS A 1 121 ? -10.951 4.742 -3.442 1.00 91.75 121 LYS A C 1
ATOM 935 O O . LYS A 1 121 ? -11.637 5.320 -2.608 1.00 91.75 121 LYS A O 1
ATOM 940 N N . ARG A 1 122 ? -11.299 4.703 -4.732 1.00 91.56 122 ARG A N 1
ATOM 941 C CA . ARG A 1 122 ? -12.501 5.381 -5.249 1.00 91.56 122 ARG A CA 1
ATOM 942 C C . ARG A 1 122 ? -13.803 4.894 -4.614 1.00 91.56 122 ARG A C 1
ATOM 944 O O . ARG A 1 122 ? -14.738 5.674 -4.544 1.00 91.56 122 ARG A O 1
ATOM 951 N N . ARG A 1 123 ? -13.882 3.630 -4.189 1.00 90.50 123 ARG A N 1
ATOM 952 C CA . ARG A 1 123 ? -15.096 3.042 -3.595 1.00 90.50 123 ARG A CA 1
ATOM 953 C C . ARG A 1 123 ? -15.231 3.296 -2.097 1.00 90.50 123 ARG A C 1
ATOM 955 O O . ARG A 1 123 ? -16.328 3.156 -1.572 1.00 90.50 123 ARG A O 1
ATOM 962 N N . THR A 1 124 ? -14.125 3.564 -1.409 1.00 85.25 124 THR A N 1
ATOM 963 C CA . THR A 1 124 ? -14.089 3.719 0.053 1.00 85.25 124 THR A CA 1
ATOM 964 C C . THR A 1 124 ? -13.887 5.158 0.511 1.00 85.25 124 THR A C 1
ATOM 966 O O . THR A 1 124 ? -14.255 5.474 1.639 1.00 85.25 124 THR A O 1
ATOM 969 N N . VAL A 1 125 ? -13.307 6.012 -0.336 1.00 69.25 125 VAL A N 1
ATOM 970 C CA . VAL A 1 125 ? -13.071 7.442 -0.070 1.00 69.25 125 VAL A CA 1
ATOM 971 C C . VAL A 1 125 ? -14.080 8.347 -0.784 1.00 69.25 125 VAL A C 1
ATOM 973 O O . VAL A 1 125 ? -14.391 9.423 -0.276 1.00 69.25 125 VAL A O 1
ATOM 976 N N . GLY A 1 126 ? -14.544 7.944 -1.972 1.00 56.12 126 GLY A N 1
ATOM 977 C CA . GLY A 1 126 ? -15.507 8.700 -2.782 1.00 56.12 126 GLY A CA 1
ATOM 978 C C . GLY A 1 126 ? -16.942 8.476 -2.341 1.00 56.12 126 GLY A C 1
ATOM 979 O O . GLY A 1 126 ? -17.714 9.457 -2.411 1.00 56.12 126 GLY A O 1
#

Foldseek 3Di:
DVVVVQQVVLVVVLVVLLVVLVVLVVVLVVDDPVLVVLLLVLLVVVVVPDDPPDDLVRLLVQLVVLLVQLVVLCVDDDDDPVSVSSNSNSSSSNLSSSLSNLVSGDDPSSVVSNVVSVVVSVVSVD

Secondary structure (DSSP, 8-state):
-HHHHHHHHHHHHHHHHHHHHHHHHHHHTTS-HHHHHHHHHHHHHHHHTS-TT--HHHHHHHHHHHHHHHHHHHT---SSHHHHHHHHHHHHHHHHHHHHHHHHS-SHHHHHHHHHHHHHHHHHH-

Organism: NCBI:txid993502

Radius of gyration: 15.04 Å; chains: 1; bounding box: 38×27×46 Å